Protein AF-A0A7Y5M915-F1 (afdb_monomer_lite)

Foldseek 3Di:
DCPDWDKDWDWDFDDDPVVRDTDIDTDIDTHD

pLDDT: mean 92.73, std 9.28, range [56.66, 97.81]

Structure (mmCIF, N/CA/C/O backbone):
data_AF-A0A7Y5M915-F1
#
_entry.id   AF-A0A7Y5M915-F1
#
loop_
_atom_site.group_PDB
_atom_site.id
_atom_site.typ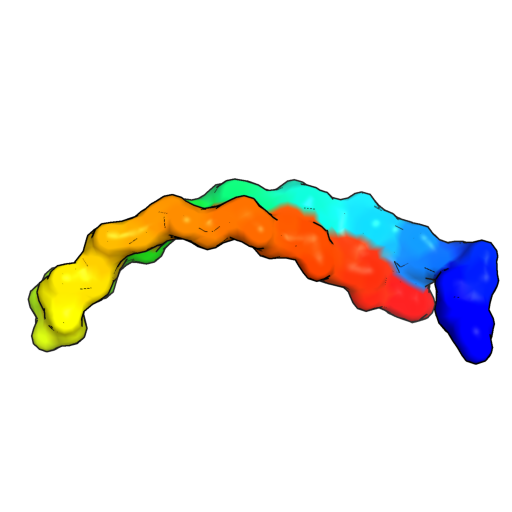e_symbol
_atom_site.label_atom_id
_atom_site.label_alt_id
_atom_site.label_comp_id
_atom_site.label_asym_id
_atom_site.label_entity_id
_atom_site.label_seq_id
_atom_site.pdbx_PDB_ins_code
_atom_site.Cartn_x
_atom_site.Cartn_y
_atom_site.Cartn_z
_atom_site.occupancy
_atom_site.B_iso_or_equiv
_atom_site.auth_seq_id
_atom_site.auth_comp_id
_atom_site.auth_asym_id
_atom_site.auth_atom_id
_atom_site.pdbx_PDB_model_num
ATOM 1 N N . MET A 1 1 ? -8.153 -1.270 25.417 1.00 56.66 1 MET A N 1
ATOM 2 C CA . MET A 1 1 ? -8.991 -1.266 24.196 1.00 56.66 1 MET A CA 1
ATOM 3 C C . MET A 1 1 ? -9.422 0.175 23.950 1.00 56.66 1 MET A C 1
ATOM 5 O O . MET A 1 1 ? -9.882 0.800 24.899 1.00 56.66 1 MET A O 1
ATOM 9 N N . ALA A 1 2 ? -9.193 0.745 22.763 1.00 65.50 2 ALA A N 1
ATOM 10 C CA . ALA A 1 2 ? -9.506 2.152 22.499 1.00 65.50 2 ALA A CA 1
ATOM 11 C C . ALA A 1 2 ? -10.995 2.312 22.161 1.00 65.50 2 ALA A C 1
ATOM 13 O O . ALA A 1 2 ? -11.416 2.221 21.014 1.00 65.50 2 ALA A O 1
ATOM 14 N N . ILE A 1 3 ? -11.809 2.479 23.201 1.00 76.44 3 ILE A N 1
ATOM 15 C CA . ILE A 1 3 ? -13.274 2.356 23.132 1.00 76.44 3 ILE A CA 1
ATOM 16 C C . ILE A 1 3 ? -13.947 3.574 22.445 1.00 76.44 3 ILE A C 1
ATOM 18 O O . ILE A 1 3 ? -15.150 3.549 22.208 1.00 76.44 3 ILE A O 1
ATOM 22 N N . LYS A 1 4 ? -13.205 4.633 22.067 1.00 85.19 4 LYS A N 1
ATOM 23 C CA . LYS A 1 4 ? -13.745 5.852 21.416 1.00 85.19 4 LYS A CA 1
ATOM 24 C C . LYS A 1 4 ? -12.798 6.519 20.406 1.00 85.19 4 LYS A C 1
ATOM 26 O O . LYS A 1 4 ? -12.671 7.739 20.375 1.00 85.19 4 LYS A O 1
ATOM 31 N N . SER A 1 5 ? -12.102 5.746 19.586 1.00 91.00 5 SER A N 1
ATOM 32 C CA . SER A 1 5 ? -11.216 6.343 18.580 1.00 91.00 5 SER A CA 1
ATOM 33 C C . SER A 1 5 ? -11.981 6.950 17.412 1.00 91.00 5 SER A C 1
ATOM 35 O O . SER A 1 5 ? -12.955 6.377 16.930 1.00 91.00 5 SER A O 1
ATOM 37 N N . THR A 1 6 ? -11.508 8.097 16.926 1.00 94.62 6 THR A N 1
ATOM 38 C CA . THR A 1 6 ? -12.007 8.671 15.670 1.00 94.62 6 THR A CA 1
ATOM 39 C C . THR A 1 6 ? -11.294 7.992 14.511 1.00 94.62 6 THR A C 1
ATOM 41 O O . THR A 1 6 ? -10.062 7.959 14.477 1.00 94.62 6 THR A O 1
ATOM 44 N N . ILE A 1 7 ? -12.062 7.435 13.577 1.00 94.38 7 ILE A N 1
ATOM 45 C CA . ILE A 1 7 ? -11.516 6.737 12.414 1.00 94.38 7 ILE A CA 1
ATOM 46 C C . ILE A 1 7 ? -11.397 7.703 11.239 1.00 94.38 7 ILE A C 1
ATOM 48 O O . ILE A 1 7 ? -12.376 8.331 10.843 1.00 94.38 7 ILE A O 1
ATOM 52 N N . PHE A 1 8 ? -10.205 7.769 10.655 1.00 96.50 8 PHE A N 1
ATOM 53 C CA . PHE A 1 8 ? -9.915 8.515 9.438 1.00 96.50 8 PHE A CA 1
ATOM 54 C C . PHE A 1 8 ? -9.654 7.537 8.297 1.00 96.50 8 PHE A C 1
ATOM 56 O O . PHE A 1 8 ? -8.886 6.586 8.446 1.00 96.50 8 PHE A O 1
ATOM 63 N N . LYS A 1 9 ? -10.291 7.781 7.151 1.00 96.88 9 LYS A N 1
ATOM 64 C CA . LYS A 1 9 ? -10.027 7.060 5.905 1.00 96.88 9 LYS A CA 1
ATOM 65 C C . LYS A 1 9 ? -9.305 7.993 4.948 1.00 96.88 9 LYS A C 1
ATOM 67 O O 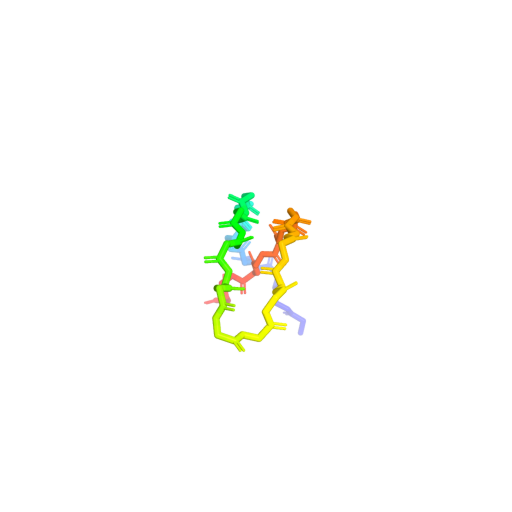. LYS A 1 9 ? -9.739 9.129 4.774 1.00 96.88 9 LYS A O 1
ATOM 72 N N . ALA A 1 10 ? -8.233 7.512 4.337 1.00 96.69 10 ALA A N 1
ATOM 73 C CA . ALA A 1 10 ? -7.475 8.258 3.346 1.00 96.69 10 ALA A CA 1
ATOM 74 C C . ALA A 1 10 ? -7.112 7.335 2.185 1.00 96.69 10 ALA A C 1
ATOM 76 O O . ALA A 1 10 ? -6.670 6.213 2.410 1.00 96.69 10 ALA A O 1
ATOM 77 N N . ASN A 1 11 ? -7.288 7.819 0.959 1.00 97.81 11 ASN A N 1
ATOM 78 C CA . ASN A 1 11 ? -6.718 7.185 -0.223 1.00 97.81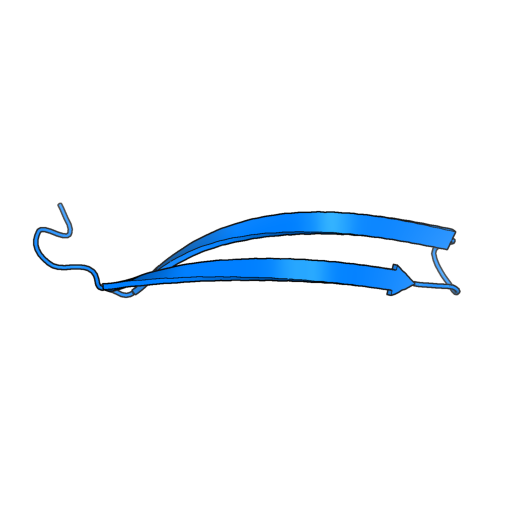 11 ASN A CA 1
ATOM 79 C C . ASN A 1 11 ? -5.497 8.001 -0.629 1.00 97.81 11 ASN A C 1
ATOM 81 O O . ASN A 1 11 ? -5.621 9.199 -0.882 1.00 97.81 11 ASN A O 1
ATOM 85 N N . LEU A 1 12 ? -4.331 7.366 -0.640 1.00 96.62 12 LEU A N 1
ATOM 86 C CA . LEU A 1 12 ? -3.072 7.989 -1.013 1.00 96.62 12 LEU A CA 1
ATOM 87 C C . LEU A 1 12 ? -2.592 7.393 -2.328 1.00 96.62 12 LEU A C 1
ATOM 89 O O . LEU A 1 12 ? -2.393 6.186 -2.417 1.00 96.62 12 LEU A O 1
ATOM 93 N N . GLN A 1 13 ? -2.379 8.252 -3.314 1.00 97.62 13 GLN A N 1
ATOM 94 C CA . GLN A 1 13 ? -1.749 7.881 -4.573 1.00 97.62 13 GLN A CA 1
ATOM 95 C C . GLN A 1 13 ? -0.284 8.297 -4.492 1.00 97.62 13 GLN A C 1
ATOM 97 O O . GLN A 1 13 ? 0.011 9.466 -4.234 1.00 97.62 13 GLN A O 1
ATOM 102 N N . ILE A 1 14 ? 0.625 7.344 -4.657 1.00 96.44 14 ILE A N 1
ATOM 103 C CA . ILE A 1 14 ? 2.065 7.591 -4.633 1.00 96.44 14 ILE A CA 1
ATOM 104 C C . ILE A 1 14 ? 2.589 7.474 -6.055 1.00 96.44 14 ILE A C 1
ATOM 106 O O . ILE A 1 14 ? 2.305 6.500 -6.748 1.00 96.44 14 ILE A O 1
ATOM 110 N N . ALA A 1 15 ? 3.360 8.478 -6.461 1.00 97.00 15 ALA A N 1
ATOM 111 C CA . ALA A 1 15 ? 4.121 8.496 -7.698 1.00 97.00 15 ALA A CA 1
ATOM 112 C C . ALA A 1 15 ? 5.575 8.848 -7.364 1.00 97.00 15 ALA A C 1
ATOM 114 O O . ALA A 1 15 ? 5.974 10.010 -7.417 1.00 97.00 15 ALA A O 1
ATOM 115 N N . ASP A 1 16 ? 6.340 7.839 -6.960 1.00 95.62 16 ASP A N 1
ATOM 116 C CA . ASP A 1 16 ? 7.762 7.953 -6.656 1.00 95.62 16 ASP A CA 1
ATOM 117 C C . ASP A 1 16 ? 8.576 7.540 -7.886 1.00 95.62 16 ASP A C 1
ATOM 119 O O . ASP A 1 16 ? 8.608 6.373 -8.278 1.00 95.62 16 ASP A O 1
ATOM 123 N N . ILE A 1 17 ? 9.208 8.524 -8.520 1.00 96.50 17 ILE A N 1
ATOM 124 C CA . ILE A 1 17 ? 9.962 8.339 -9.763 1.00 96.50 17 ILE A CA 1
ATOM 125 C C . ILE A 1 17 ? 11.332 7.718 -9.483 1.00 96.50 17 ILE A C 1
ATOM 127 O O . ILE A 1 17 ? 11.776 6.858 -10.242 1.00 96.50 17 ILE A O 1
ATOM 131 N N . ASP A 1 18 ? 11.975 8.117 -8.386 1.00 97.69 18 ASP A N 1
ATOM 132 C CA . ASP A 1 18 ? 13.335 7.690 -8.051 1.00 97.69 18 ASP A CA 1
ATOM 133 C C . ASP A 1 18 ? 13.375 6.191 -7.737 1.00 97.69 18 ASP A C 1
ATOM 135 O O . ASP A 1 18 ? 14.320 5.492 -8.107 1.00 97.69 18 ASP A O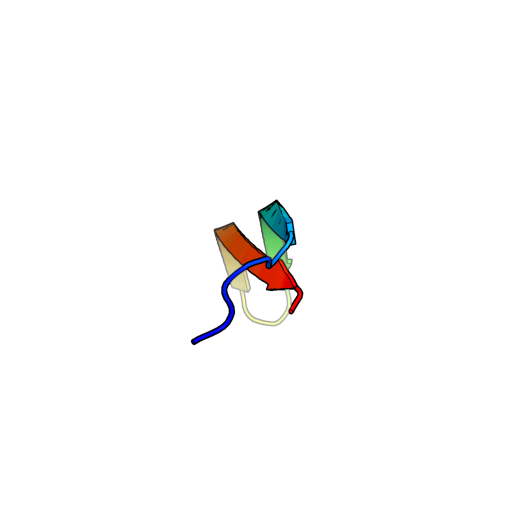 1
ATOM 139 N N . HIS A 1 19 ? 12.307 5.678 -7.122 1.00 96.56 19 HIS A N 1
ATOM 140 C CA . HIS A 1 19 ? 12.149 4.255 -6.824 1.00 96.56 19 HIS A CA 1
ATOM 141 C C . HIS A 1 19 ? 11.248 3.510 -7.822 1.00 96.56 19 HIS A C 1
ATOM 143 O O . HIS A 1 19 ? 11.036 2.306 -7.671 1.00 96.56 19 HIS A O 1
ATOM 149 N N . GLY A 1 20 ? 10.703 4.198 -8.833 1.00 95.81 20 GLY A N 1
ATOM 150 C CA . GLY A 1 20 ? 9.759 3.629 -9.801 1.00 95.81 20 GLY A CA 1
ATOM 151 C C . GLY A 1 20 ? 8.478 3.082 -9.159 1.00 95.81 20 GLY A C 1
ATOM 152 O O . GLY A 1 20 ? 7.868 2.148 -9.686 1.00 95.81 20 GLY A O 1
ATOM 153 N N . TYR A 1 21 ? 8.096 3.614 -7.998 1.00 96.62 21 TYR A N 1
ATOM 154 C CA . TYR A 1 21 ? 6.984 3.116 -7.207 1.00 96.62 21 TYR A CA 1
ATOM 155 C C . TYR A 1 21 ? 5.723 3.941 -7.443 1.00 96.62 21 TYR A C 1
ATOM 157 O O . TYR A 1 21 ? 5.617 5.100 -7.040 1.00 96.62 21 TYR A O 1
ATOM 165 N N . TYR A 1 22 ? 4.741 3.295 -8.067 1.00 97.12 22 TYR A N 1
ATOM 166 C CA . TYR A 1 22 ? 3.450 3.886 -8.386 1.00 97.12 22 TYR A CA 1
ATOM 167 C C . TYR A 1 22 ? 2.347 2.991 -7.845 1.00 97.12 22 TYR A C 1
ATOM 169 O O . TYR A 1 22 ? 2.172 1.865 -8.314 1.00 97.12 22 TYR A O 1
ATOM 177 N N . ALA A 1 23 ? 1.630 3.469 -6.835 1.00 96.38 23 ALA A N 1
ATOM 178 C CA . ALA A 1 23 ? 0.609 2.672 -6.175 1.00 96.38 23 ALA A CA 1
ATOM 179 C C . ALA A 1 23 ? -0.462 3.533 -5.509 1.00 96.38 23 ALA A C 1
ATOM 181 O O . ALA A 1 23 ? -0.201 4.644 -5.043 1.00 96.38 23 ALA A O 1
ATOM 182 N N . ASP A 1 24 ? -1.655 2.955 -5.414 1.00 97.00 24 ASP A N 1
ATOM 183 C CA . ASP A 1 24 ? -2.767 3.493 -4.646 1.00 97.00 24 ASP A CA 1
ATOM 184 C C . ASP A 1 24 ? -2.899 2.738 -3.320 1.00 97.00 24 ASP A C 1
ATOM 186 O O . ASP A 1 24 ? -2.904 1.505 -3.268 1.00 97.00 24 ASP A O 1
ATOM 190 N N . HIS A 1 25 ? -3.054 3.486 -2.233 1.00 97.19 25 HIS A N 1
ATOM 191 C CA . HIS A 1 25 ? -3.157 2.951 -0.884 1.00 97.19 25 HIS A CA 1
ATOM 192 C C . HIS A 1 25 ? -4.427 3.431 -0.197 1.00 97.19 25 HIS A C 1
ATOM 194 O O . HIS A 1 25 ? -4.579 4.616 0.097 1.00 97.19 25 HIS A O 1
ATOM 200 N N . ALA A 1 26 ? -5.308 2.489 0.135 1.00 97.56 26 ALA A N 1
ATOM 201 C CA . ALA A 1 26 ? -6.453 2.740 1.000 1.00 97.56 26 ALA A CA 1
ATOM 202 C C . ALA A 1 26 ? -6.047 2.544 2.468 1.00 97.56 26 ALA A C 1
ATOM 204 O O . ALA A 1 26 ? -5.864 1.420 2.939 1.00 97.56 26 ALA A O 1
ATOM 205 N N . LEU A 1 27 ? -5.905 3.647 3.198 1.00 97.06 27 LEU A N 1
ATOM 206 C CA . LEU A 1 27 ? -5.480 3.671 4.594 1.00 97.06 27 LEU A CA 1
ATOM 207 C C . LEU A 1 27 ? -6.669 3.919 5.525 1.00 97.06 27 LEU A C 1
ATOM 209 O O . LEU A 1 27 ? -7.542 4.749 5.261 1.00 97.06 27 LEU A O 1
ATOM 213 N N . THR A 1 28 ? -6.673 3.216 6.658 1.00 96.69 28 THR A N 1
ATOM 214 C CA . THR A 1 28 ? -7.603 3.447 7.770 1.00 96.69 28 THR A CA 1
ATOM 215 C C . THR A 1 28 ? -6.795 3.689 9.037 1.00 96.69 28 THR A C 1
ATOM 217 O O . THR A 1 28 ? -6.049 2.815 9.470 1.00 96.69 28 THR A O 1
ATOM 220 N N . LEU A 1 29 ? -6.942 4.873 9.629 1.00 94.06 29 LEU A N 1
ATOM 221 C CA . LEU A 1 29 ? -6.221 5.282 10.831 1.00 94.06 29 LEU A CA 1
ATOM 222 C C . LEU A 1 29 ? -7.199 5.472 11.985 1.00 94.06 29 LEU A C 1
ATOM 224 O O . LEU A 1 29 ? -8.225 6.134 11.836 1.00 94.06 29 LEU A O 1
ATOM 228 N N . ALA A 1 30 ? -6.861 4.932 13.152 1.00 95.06 30 ALA A N 1
ATOM 229 C CA . ALA A 1 30 ? -7.588 5.189 14.386 1.00 95.06 30 ALA A CA 1
ATOM 230 C C . ALA A 1 30 ? -6.802 6.192 15.232 1.00 95.06 30 ALA A C 1
ATOM 232 O O . ALA A 1 30 ? -5.685 5.903 15.654 1.00 95.06 30 ALA A O 1
ATOM 233 N N . ARG A 1 31 ? -7.390 7.361 15.502 1.00 92.31 31 ARG A N 1
ATOM 234 C CA . ARG A 1 31 ? -6.844 8.302 16.485 1.00 92.31 31 ARG A CA 1
ATOM 235 C C . ARG A 1 31 ? -7.504 8.041 17.835 1.00 92.31 31 ARG A C 1
ATOM 237 O O . ARG A 1 31 ? -8.718 8.233 17.954 1.00 92.31 31 ARG A O 1
ATOM 244 N N . HIS A 1 32 ? -6.717 7.545 18.788 1.00 88.69 32 HIS A N 1
ATOM 245 C CA . HIS A 1 32 ? -7.142 7.260 20.160 1.00 88.69 32 HIS A CA 1
ATOM 246 C C . HIS A 1 32 ? -7.379 8.532 20.969 1.00 88.69 32 HIS A C 1
ATOM 248 O O . HIS A 1 32 ? -6.652 9.523 20.732 1.00 88.69 32 HIS A O 1
#

Sequence (32 aa):
MAIKSTIFKANLQIADIDHGYYADHALTLARH

Secondary structure (DSSP, 8-state):
--TTPEEEEEEEEEEETTTTEEEEEEEEEEE-
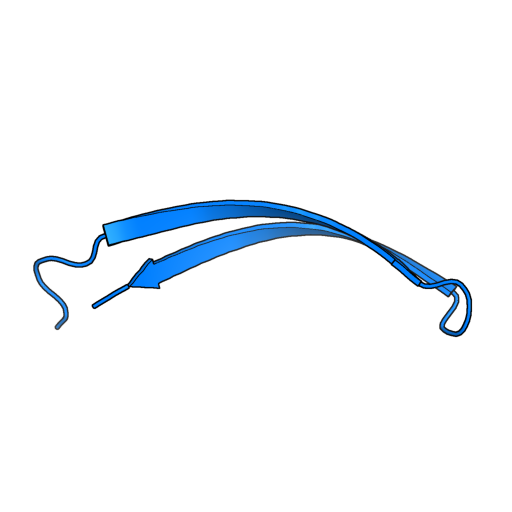
Radius of gyration: 13.87 Å; chains: 1; 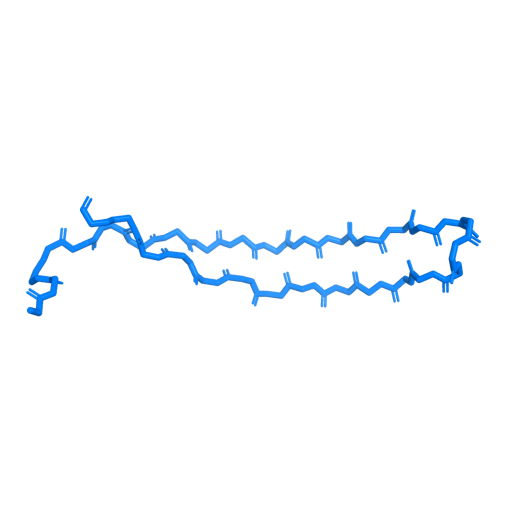bounding box: 27×10×34 Å